Protein AF-A0A935V129-F1 (afdb_monomer_lite)

Structure (mmCIF, N/CA/C/O backbone):
data_AF-A0A935V129-F1
#
_entry.id   AF-A0A935V129-F1
#
loop_
_atom_site.group_PDB
_atom_site.id
_atom_site.type_symbol
_atom_site.label_atom_id
_atom_site.label_alt_id
_atom_site.label_comp_id
_atom_site.label_asym_id
_atom_site.label_entity_id
_atom_site.label_seq_id
_atom_site.pdbx_PDB_ins_code
_atom_site.Cartn_x
_atom_site.Cartn_y
_atom_site.Cartn_z
_atom_site.occupancy
_atom_site.B_iso_or_equiv
_atom_site.auth_seq_id
_atom_site.auth_comp_id
_atom_site.auth_asym_id
_atom_site.auth_atom_id
_atom_site.pdbx_PDB_model_num
ATOM 1 N N . MET A 1 1 ? 19.448 17.610 -18.833 1.00 65.31 1 MET A N 1
ATOM 2 C CA . MET A 1 1 ? 18.753 17.310 -17.566 1.00 65.31 1 MET A CA 1
ATOM 3 C C . MET A 1 1 ? 17.619 16.362 -17.912 1.00 65.31 1 MET A C 1
ATOM 5 O O . MET A 1 1 ? 16.897 16.695 -18.850 1.00 65.31 1 MET A O 1
ATOM 9 N N . PRO A 1 2 ? 17.539 15.167 -17.308 1.00 75.00 2 PRO A N 1
ATOM 10 C CA . PRO A 1 2 ? 16.448 14.238 -17.586 1.00 75.00 2 PRO A CA 1
ATOM 11 C C . PRO A 1 2 ? 15.118 14.880 -17.175 1.00 75.00 2 PRO A C 1
ATOM 13 O O . PRO A 1 2 ? 15.028 15.469 -16.102 1.00 75.00 2 PRO A O 1
ATOM 16 N N . GLN A 1 3 ? 14.129 14.816 -18.063 1.00 81.69 3 GLN A N 1
ATOM 17 C CA . GLN A 1 3 ? 12.771 15.299 -17.815 1.00 81.69 3 GLN A CA 1
ATOM 18 C C . GLN A 1 3 ? 11.928 14.135 -17.283 1.00 81.69 3 GLN A C 1
ATOM 20 O O . GLN A 1 3 ? 12.056 13.003 -17.768 1.00 81.69 3 GLN A O 1
ATOM 25 N N . LEU A 1 4 ? 11.110 14.405 -16.265 1.00 90.56 4 LEU A N 1
ATOM 26 C CA . LEU A 1 4 ? 10.245 13.423 -15.612 1.00 90.56 4 LEU A CA 1
ATOM 27 C C . LEU A 1 4 ? 8.779 13.798 -15.846 1.00 90.56 4 LEU A C 1
ATOM 29 O O . LEU A 1 4 ? 8.418 14.972 -15.802 1.00 90.56 4 LEU A O 1
ATOM 33 N N . ILE A 1 5 ? 7.941 12.788 -16.064 1.00 89.75 5 ILE A N 1
ATOM 34 C CA . ILE A 1 5 ? 6.481 12.897 -16.180 1.00 89.75 5 ILE A CA 1
ATOM 35 C C . ILE A 1 5 ? 5.814 12.002 -15.141 1.00 89.75 5 ILE A C 1
ATOM 37 O O . ILE A 1 5 ? 6.371 10.976 -14.763 1.00 89.75 5 ILE A O 1
ATOM 41 N N . ALA A 1 6 ? 4.615 12.365 -14.693 1.00 90.81 6 ALA A N 1
ATOM 42 C CA . ALA A 1 6 ? 3.822 11.517 -13.809 1.00 90.81 6 ALA A CA 1
ATOM 43 C C . ALA A 1 6 ? 3.102 10.416 -14.604 1.00 90.81 6 ALA A C 1
ATOM 45 O O . ALA A 1 6 ? 2.546 10.659 -15.680 1.00 90.81 6 ALA A O 1
ATOM 46 N N . CYS A 1 7 ? 3.101 9.197 -14.070 1.00 87.31 7 CYS A N 1
ATOM 47 C CA . CYS A 1 7 ? 2.323 8.087 -14.595 1.00 87.31 7 CYS A CA 1
ATOM 48 C C . CYS A 1 7 ? 0.839 8.291 -14.274 1.00 87.31 7 CYS A C 1
ATOM 50 O O . CYS A 1 7 ? 0.462 8.404 -13.112 1.00 87.31 7 CYS A O 1
ATOM 52 N N . SER A 1 8 ? -0.029 8.261 -15.285 1.00 87.19 8 SER A N 1
ATOM 53 C CA . SER A 1 8 ? -1.474 8.441 -15.089 1.00 87.19 8 SER A CA 1
ATOM 54 C C . SER A 1 8 ? -2.160 7.284 -14.359 1.00 87.19 8 SER A C 1
ATOM 56 O O . SER A 1 8 ? -3.318 7.421 -13.988 1.00 87.19 8 SER A O 1
ATOM 58 N N . SER A 1 9 ? -1.487 6.138 -14.210 1.00 87.50 9 SER A N 1
ATOM 59 C CA . SER A 1 9 ? -2.060 4.948 -13.570 1.00 87.50 9 SER A CA 1
ATOM 60 C C . SER A 1 9 ? -1.685 4.812 -12.099 1.00 87.50 9 SER A C 1
ATOM 62 O O . SER A 1 9 ? -2.488 4.294 -11.340 1.00 87.50 9 SER A O 1
ATOM 64 N N . CYS A 1 10 ? -0.477 5.226 -11.707 1.00 90.25 10 CYS A N 1
ATOM 65 C CA . CYS A 1 10 ? 0.028 5.044 -10.341 1.00 90.25 10 CYS A CA 1
ATOM 66 C C . CYS A 1 10 ? 0.567 6.335 -9.709 1.00 90.25 10 CYS A C 1
ATOM 68 O O . CYS A 1 10 ? 1.174 6.287 -8.650 1.00 90.25 10 CYS A O 1
ATOM 70 N N . GLY A 1 11 ? 0.452 7.484 -10.384 1.00 88.94 11 GLY A N 1
ATOM 71 C CA . GLY A 1 11 ? 0.910 8.787 -9.883 1.00 88.94 11 GLY A CA 1
ATOM 72 C C . GLY A 1 11 ? 2.432 8.984 -9.830 1.00 88.94 11 GLY A C 1
ATOM 73 O O . GLY A 1 11 ? 2.892 10.122 -9.812 1.00 88.94 11 GLY A O 1
ATOM 74 N N . GLN A 1 12 ? 3.223 7.909 -9.875 1.00 90.06 12 GLN A N 1
ATOM 75 C CA . GLN A 1 12 ? 4.679 7.966 -9.725 1.00 90.06 12 GLN A CA 1
ATOM 76 C C . GLN A 1 12 ? 5.390 8.614 -10.917 1.00 90.06 12 GLN A C 1
ATOM 78 O O . GLN A 1 12 ? 4.978 8.472 -12.075 1.00 90.06 12 GLN A O 1
ATOM 83 N N . HIS A 1 13 ? 6.497 9.306 -10.637 1.00 91.38 13 HIS A N 1
ATOM 84 C CA . HIS A 1 13 ? 7.309 9.945 -11.667 1.00 91.38 13 HIS A CA 1
ATOM 85 C C . HIS A 1 13 ? 8.166 8.929 -12.420 1.00 91.38 13 HIS A C 1
ATOM 87 O O . HIS A 1 13 ? 8.864 8.102 -11.844 1.00 91.38 13 HIS A O 1
ATOM 93 N N . VAL A 1 14 ? 8.162 9.043 -13.740 1.00 89.62 14 VAL A N 1
ATOM 94 C CA . VAL A 1 14 ? 8.923 8.202 -14.660 1.00 89.62 14 VAL A CA 1
ATOM 95 C C . VAL A 1 14 ? 9.656 9.085 -15.662 1.00 89.62 14 VAL A C 1
ATOM 97 O O . VAL A 1 14 ? 9.235 10.204 -15.959 1.00 89.62 14 VAL A O 1
ATOM 100 N N . LEU A 1 15 ? 10.777 8.597 -16.191 1.00 88.00 15 LEU A N 1
ATOM 101 C CA . LEU A 1 15 ? 11.518 9.321 -17.222 1.00 88.00 15 LEU A CA 1
ATOM 102 C C . LEU A 1 15 ? 10.644 9.492 -18.466 1.00 88.00 15 LEU A C 1
ATOM 104 O O . LEU A 1 15 ? 9.998 8.546 -18.914 1.00 88.00 15 LEU A O 1
ATOM 108 N N . GLU A 1 16 ? 10.684 10.673 -19.082 1.00 81.19 16 GLU A N 1
ATOM 109 C CA . GLU A 1 16 ? 9.928 10.936 -20.315 1.00 81.19 16 GLU A CA 1
ATOM 110 C C . GLU A 1 16 ? 10.278 9.988 -21.469 1.00 81.19 16 GLU A C 1
ATOM 112 O O . GLU A 1 16 ? 9.455 9.756 -22.354 1.00 81.19 16 GLU A O 1
ATOM 117 N N . ALA A 1 17 ? 11.490 9.430 -21.451 1.00 80.12 17 ALA A N 1
ATOM 118 C CA . ALA A 1 17 ? 11.964 8.468 -22.439 1.00 80.12 17 ALA A CA 1
ATOM 119 C C . ALA A 1 17 ? 11.470 7.026 -22.193 1.00 80.12 17 ALA A C 1
ATOM 121 O O . ALA A 1 17 ? 11.701 6.161 -23.039 1.00 80.12 17 ALA A O 1
ATOM 122 N N . SER A 1 18 ? 10.816 6.745 -21.060 1.00 83.25 18 SER A N 1
ATOM 123 C CA . SER A 1 18 ? 10.372 5.397 -20.698 1.00 83.25 18 SER A CA 1
ATOM 124 C C . SER A 1 18 ? 9.126 4.963 -21.470 1.00 83.25 18 SER A C 1
ATOM 126 O O . SER A 1 18 ? 8.157 5.702 -21.635 1.00 83.25 18 SER A O 1
ATOM 128 N N . CYS A 1 19 ? 9.144 3.711 -21.917 1.00 87.06 19 CYS A N 1
ATOM 129 C CA . CYS A 1 19 ? 8.087 3.102 -22.728 1.00 87.06 19 CYS A CA 1
ATOM 130 C C . CYS A 1 19 ? 6.931 2.546 -21.898 1.00 87.06 19 CYS A C 1
ATOM 132 O O . CYS A 1 19 ? 5.771 2.557 -22.319 1.00 87.06 19 CYS A O 1
ATOM 134 N N . ALA A 1 20 ? 7.265 2.067 -20.709 1.00 87.00 20 ALA A N 1
ATOM 135 C CA . ALA A 1 20 ? 6.339 1.562 -19.721 1.00 87.00 20 ALA A CA 1
ATOM 136 C C . ALA A 1 20 ? 6.731 2.118 -18.354 1.00 87.00 20 ALA A C 1
ATOM 138 O O . ALA A 1 20 ? 7.889 2.483 -18.124 1.00 87.00 20 ALA A O 1
ATOM 139 N N . CYS A 1 21 ? 5.756 2.202 -17.462 1.00 87.44 21 CYS A N 1
ATOM 140 C CA . CYS A 1 21 ? 6.006 2.536 -16.077 1.00 87.44 21 CYS A CA 1
ATOM 141 C C . CYS A 1 21 ? 6.738 1.372 -15.406 1.00 87.44 21 CYS A C 1
ATOM 143 O O . CYS A 1 21 ? 6.290 0.233 -15.489 1.00 87.44 21 CYS A O 1
ATOM 145 N N . VAL A 1 22 ? 7.842 1.665 -14.724 1.00 83.69 22 VAL A N 1
ATOM 146 C CA . VAL A 1 22 ? 8.598 0.652 -13.970 1.00 83.69 22 VAL A CA 1
ATOM 147 C C . VAL A 1 22 ? 7.840 0.213 -12.711 1.00 83.69 22 VAL A C 1
ATOM 149 O O . VAL A 1 22 ? 8.020 -0.909 -12.264 1.00 83.69 22 VAL A O 1
ATOM 152 N N . HIS A 1 23 ? 6.956 1.064 -12.181 1.00 82.44 23 HIS A N 1
ATOM 153 C CA . HIS A 1 23 ? 6.220 0.798 -10.942 1.00 82.44 23 HIS A CA 1
ATOM 154 C C . HIS A 1 23 ? 4.969 -0.063 -11.151 1.00 82.44 23 HIS A C 1
ATOM 156 O O . HIS A 1 23 ? 4.712 -0.961 -10.367 1.00 82.44 23 HIS A O 1
ATOM 162 N N . CYS A 1 24 ? 4.195 0.189 -12.213 1.00 82.88 24 CYS A N 1
ATOM 163 C CA . CYS A 1 24 ? 2.922 -0.512 -12.451 1.00 82.88 24 CYS A CA 1
ATOM 164 C C . CYS A 1 24 ? 2.845 -1.241 -13.801 1.00 82.88 24 CYS A C 1
ATOM 166 O O . CYS A 1 24 ? 1.812 -1.806 -14.146 1.00 82.88 24 CYS A O 1
ATOM 168 N N . GLY A 1 25 ? 3.897 -1.186 -14.624 1.00 83.81 25 GLY A N 1
ATOM 169 C CA . GLY A 1 25 ? 3.935 -1.858 -15.927 1.00 83.81 25 GLY A CA 1
ATOM 170 C C . GLY A 1 25 ? 3.039 -1.243 -17.008 1.00 83.81 25 GLY A C 1
ATOM 171 O O . GLY A 1 25 ? 3.059 -1.714 -18.147 1.00 83.81 25 GLY A O 1
ATOM 172 N N . VAL A 1 26 ? 2.274 -0.183 -16.705 1.00 85.75 26 VAL A N 1
ATOM 173 C CA . VAL A 1 26 ? 1.389 0.443 -17.693 1.00 85.75 26 VAL A CA 1
ATOM 174 C C . VAL A 1 26 ? 2.201 1.042 -18.837 1.00 85.75 26 VAL A C 1
ATOM 176 O O . VAL A 1 26 ? 3.246 1.670 -18.646 1.00 85.75 26 VAL A O 1
ATOM 179 N N . LYS A 1 27 ? 1.711 0.863 -20.058 1.00 88.75 27 LYS A N 1
ATOM 180 C CA . LYS A 1 27 ? 2.330 1.421 -21.255 1.00 88.75 27 LYS A CA 1
ATOM 181 C C . LYS A 1 27 ? 2.101 2.931 -21.296 1.00 88.75 27 LYS A C 1
ATOM 183 O O . LYS A 1 27 ? 0.963 3.382 -21.350 1.00 88.75 27 LYS A O 1
ATOM 188 N N . LEU A 1 28 ? 3.185 3.703 -21.303 1.00 85.00 28 LEU A N 1
ATOM 189 C CA . LEU A 1 28 ? 3.120 5.168 -21.286 1.00 85.00 28 LEU A CA 1
ATOM 190 C C . LEU A 1 28 ? 3.038 5.734 -22.700 1.00 85.00 28 LEU A C 1
ATOM 192 O O . LEU A 1 28 ? 2.322 6.699 -22.961 1.00 85.00 28 LEU A O 1
ATOM 196 N N . ARG A 1 29 ? 3.807 5.148 -23.621 1.00 80.06 29 ARG A N 1
ATOM 197 C CA . ARG A 1 29 ? 3.898 5.575 -25.018 1.00 80.06 29 ARG A CA 1
ATOM 198 C C . ARG A 1 29 ? 4.190 4.374 -25.908 1.00 80.06 29 ARG A C 1
ATOM 200 O O . ARG A 1 29 ? 4.754 3.367 -25.480 1.00 80.06 29 ARG A O 1
ATOM 207 N N . ASP A 1 30 ? 3.840 4.494 -27.182 1.00 76.50 30 ASP A N 1
ATOM 208 C CA . ASP A 1 30 ? 4.273 3.544 -28.200 1.00 76.50 30 ASP A CA 1
ATOM 209 C C . ASP A 1 30 ? 5.765 3.718 -28.494 1.00 76.50 30 ASP A C 1
ATOM 211 O O . ASP A 1 30 ? 6.170 4.526 -29.327 1.00 76.50 30 ASP A O 1
ATOM 215 N N . CYS A 1 31 ? 6.588 2.906 -27.836 1.00 68.75 31 CYS A N 1
ATOM 216 C CA . CYS A 1 31 ? 7.983 2.700 -28.229 1.00 68.75 31 CYS A CA 1
ATOM 217 C C . CYS A 1 31 ? 8.148 1.701 -29.379 1.00 68.75 31 CYS A C 1
ATOM 219 O O . CYS A 1 31 ? 9.266 1.305 -29.707 1.00 68.75 31 CYS A O 1
ATOM 221 N N . GLY A 1 32 ? 7.039 1.299 -30.005 1.00 59.00 32 GLY A N 1
ATOM 222 C CA . GLY A 1 32 ? 7.059 0.526 -31.235 1.00 59.00 32 GLY A CA 1
ATOM 223 C C . GLY A 1 32 ? 7.816 1.290 -32.317 1.00 59.00 32 GLY A C 1
ATOM 224 O O . GLY A 1 32 ? 7.331 2.294 -32.828 1.00 59.00 32 GLY A O 1
ATOM 225 N N . LEU A 1 33 ? 9.023 0.807 -32.621 1.00 52.25 33 LEU A N 1
ATOM 226 C CA . LEU A 1 33 ? 9.805 1.078 -33.827 1.00 52.25 33 LEU A CA 1
ATOM 227 C C . LEU A 1 33 ? 9.689 2.511 -34.383 1.00 52.25 33 LEU A C 1
ATOM 229 O O . LEU A 1 33 ? 9.208 2.733 -35.493 1.00 52.25 33 LEU A O 1
ATOM 233 N N . ARG A 1 34 ? 10.273 3.498 -33.694 1.00 49.62 34 ARG A N 1
ATOM 234 C CA . ARG A 1 34 ? 10.790 4.674 -34.424 1.00 49.62 34 ARG A CA 1
ATOM 235 C C . ARG A 1 34 ? 12.111 4.397 -35.150 1.00 49.62 34 ARG A C 1
ATOM 237 O O . ARG A 1 34 ? 12.542 5.221 -35.949 1.00 49.62 34 ARG A O 1
ATOM 244 N N . TYR A 1 35 ? 12.666 3.189 -35.012 1.00 47.41 35 TYR A N 1
ATOM 245 C CA . TYR A 1 35 ? 13.553 2.594 -36.016 1.00 47.41 35 TYR A CA 1
ATOM 246 C C . TYR A 1 35 ? 12.726 2.118 -37.219 1.00 47.41 35 TYR A C 1
ATOM 248 O O . TYR A 1 35 ? 12.545 0.929 -37.472 1.00 47.41 35 TYR A O 1
ATOM 256 N N . THR A 1 36 ? 12.176 3.072 -37.963 1.00 42.97 36 THR A N 1
ATOM 257 C CA . THR A 1 36 ? 11.597 2.811 -39.279 1.00 42.97 36 THR A CA 1
ATOM 258 C C . THR A 1 36 ? 12.727 2.388 -40.217 1.00 42.97 36 THR A C 1
ATOM 260 O O . THR A 1 36 ? 13.503 3.222 -40.659 1.00 42.97 36 THR A O 1
ATOM 263 N N . LEU A 1 37 ? 12.871 1.074 -40.422 1.00 48.59 37 LEU A N 1
ATOM 264 C CA . LEU A 1 37 ? 13.174 0.347 -41.674 1.00 48.59 37 LEU A CA 1
ATOM 265 C C . LEU A 1 37 ? 14.252 0.844 -42.670 1.00 48.59 37 LEU A C 1
ATOM 267 O O . LEU A 1 37 ? 14.434 0.203 -43.698 1.00 48.59 37 LEU A O 1
ATOM 271 N N . ALA A 1 38 ? 15.014 1.900 -42.395 1.00 44.97 38 ALA A N 1
ATOM 272 C CA . ALA A 1 38 ? 16.070 2.398 -43.278 1.00 44.97 38 ALA A CA 1
ATOM 273 C C . ALA A 1 38 ? 17.487 2.058 -42.785 1.00 44.97 38 ALA A C 1
ATOM 275 O O . ALA A 1 38 ? 18.429 2.135 -43.567 1.00 44.97 38 ALA A O 1
ATOM 276 N N . ALA A 1 39 ? 17.662 1.657 -41.518 1.00 46.75 39 ALA A N 1
ATOM 277 C CA . ALA A 1 39 ? 18.997 1.473 -40.931 1.00 46.75 39 ALA A CA 1
ATOM 278 C C . ALA A 1 39 ? 19.388 0.015 -40.614 1.00 46.75 39 ALA A C 1
ATOM 280 O O . ALA A 1 39 ? 20.566 -0.259 -40.400 1.00 46.75 39 ALA A O 1
ATOM 281 N N . THR A 1 40 ? 18.457 -0.945 -40.601 1.00 48.25 40 THR A N 1
ATOM 282 C CA . THR A 1 40 ? 18.759 -2.323 -40.152 1.00 48.25 40 THR A CA 1
ATOM 283 C C . THR A 1 40 ? 19.156 -3.297 -41.262 1.00 48.25 40 THR A C 1
ATOM 285 O O . THR A 1 40 ? 19.596 -4.401 -40.958 1.00 48.25 40 THR A O 1
ATOM 288 N N . ALA A 1 41 ? 19.106 -2.904 -42.538 1.00 45.72 41 ALA A N 1
ATOM 289 C CA . ALA A 1 41 ? 19.557 -3.781 -43.624 1.00 45.72 41 ALA A CA 1
ATOM 290 C C . ALA A 1 41 ? 21.089 -3.785 -43.831 1.00 45.72 41 ALA A C 1
ATOM 292 O O . ALA A 1 41 ? 21.612 -4.715 -44.437 1.00 45.72 41 ALA A O 1
ATOM 293 N N . ALA A 1 42 ? 21.825 -2.784 -43.326 1.00 47.69 42 ALA A N 1
ATOM 294 C CA . ALA A 1 42 ? 23.269 -2.669 -43.574 1.00 47.69 42 ALA A CA 1
ATOM 295 C C . ALA A 1 42 ? 24.157 -3.243 -42.451 1.00 47.69 42 ALA A C 1
ATOM 297 O O . ALA A 1 42 ? 25.246 -3.740 -42.729 1.00 47.69 42 ALA A O 1
ATOM 298 N N . ALA A 1 43 ? 23.711 -3.213 -41.190 1.00 49.19 43 ALA A N 1
ATOM 299 C CA . ALA A 1 43 ? 24.562 -3.592 -40.055 1.00 49.19 43 ALA A CA 1
ATOM 300 C C . ALA A 1 43 ? 24.750 -5.116 -39.900 1.00 49.19 43 ALA A C 1
ATOM 302 O O . ALA A 1 43 ? 25.821 -5.563 -39.493 1.00 49.19 43 ALA A O 1
ATOM 303 N N . ALA A 1 44 ? 23.756 -5.924 -40.289 1.00 48.69 44 ALA A N 1
ATOM 304 C CA . ALA A 1 44 ? 23.835 -7.385 -40.186 1.00 48.69 44 ALA A CA 1
ATOM 305 C C . ALA A 1 44 ? 24.854 -8.015 -41.158 1.00 48.69 44 ALA A C 1
ATOM 307 O O . ALA A 1 44 ? 25.365 -9.098 -40.891 1.00 48.69 44 ALA A O 1
ATOM 308 N N . LEU A 1 45 ? 25.196 -7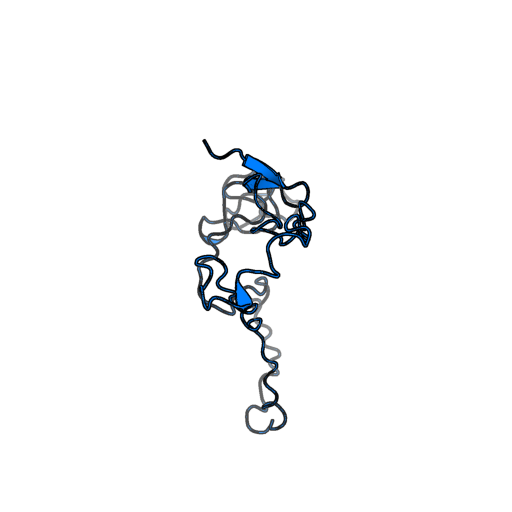.335 -42.260 1.00 52.25 45 LEU A N 1
ATOM 309 C CA . LEU A 1 45 ? 26.155 -7.835 -43.255 1.00 52.25 45 LEU A CA 1
ATOM 310 C C . LEU A 1 45 ? 27.617 -7.471 -42.945 1.00 52.25 45 LEU A C 1
ATOM 312 O O . LEU A 1 45 ? 28.515 -8.016 -43.578 1.00 52.25 45 LEU A O 1
ATOM 316 N N . MET A 1 46 ? 27.874 -6.591 -41.969 1.00 55.47 46 MET A N 1
ATOM 317 C CA . MET A 1 46 ? 29.234 -6.171 -41.594 1.00 55.47 46 MET A CA 1
ATOM 318 C C . MET A 1 46 ? 29.701 -6.685 -40.226 1.00 55.47 46 MET A C 1
ATOM 320 O O . MET A 1 46 ? 30.762 -6.281 -39.761 1.00 55.47 46 MET A O 1
ATOM 324 N N . GLY A 1 47 ? 28.944 -7.572 -39.571 1.00 54.50 47 GLY A N 1
ATOM 325 C CA . GLY A 1 47 ? 29.375 -8.189 -38.310 1.00 54.50 47 GLY A CA 1
ATOM 326 C C . GLY A 1 47 ? 29.608 -7.197 -37.162 1.00 54.50 47 GLY A C 1
ATOM 327 O O . GLY A 1 47 ? 30.337 -7.513 -36.224 1.00 54.50 47 GLY A O 1
ATOM 328 N N . LEU A 1 48 ? 29.011 -6.001 -37.214 1.00 50.78 48 LEU A N 1
ATOM 329 C CA . LEU A 1 48 ? 29.055 -5.060 -36.099 1.00 50.78 48 LEU A CA 1
ATOM 330 C C . LEU A 1 48 ? 27.968 -5.429 -35.088 1.00 50.78 48 LEU A C 1
ATOM 332 O O . LEU A 1 48 ? 26.776 -5.260 -35.343 1.00 50.78 48 LEU A O 1
ATOM 336 N N . SER A 1 49 ? 28.404 -5.913 -33.926 1.00 53.25 49 SER A N 1
ATOM 337 C CA . SER A 1 49 ? 27.555 -6.038 -32.743 1.00 53.25 49 SER A CA 1
ATOM 338 C C . SER A 1 49 ? 27.117 -4.642 -32.302 1.00 53.25 49 SER A C 1
ATOM 340 O O . SER A 1 49 ? 27.961 -3.784 -32.039 1.00 53.25 49 SER A O 1
ATOM 342 N N . VAL A 1 50 ? 25.807 -4.395 -32.264 1.00 52.47 50 VAL A N 1
ATOM 343 C CA . VAL A 1 50 ? 25.243 -3.154 -31.724 1.00 52.47 50 VAL A CA 1
ATOM 344 C C . VAL A 1 50 ? 25.402 -3.203 -30.201 1.00 52.47 50 VAL A C 1
ATOM 346 O O . VAL A 1 50 ? 24.784 -4.063 -29.569 1.00 52.47 50 VAL A O 1
ATOM 349 N N . PRO A 1 51 ? 26.191 -2.313 -29.573 1.00 54.31 51 PRO A N 1
ATOM 350 C CA . PRO A 1 51 ? 26.192 -2.211 -28.126 1.00 54.31 51 PRO A CA 1
ATOM 351 C C . PRO A 1 51 ? 24.911 -1.479 -27.720 1.00 54.31 51 PRO A C 1
ATOM 353 O O . PRO A 1 51 ? 24.699 -0.331 -28.109 1.00 54.31 51 PRO A O 1
ATOM 356 N N . GLY A 1 52 ? 24.045 -2.139 -26.955 1.00 55.16 52 GLY A N 1
ATOM 357 C CA . GLY A 1 52 ? 22.904 -1.468 -26.324 1.00 55.16 52 GLY A CA 1
ATOM 358 C C . GLY A 1 52 ? 21.526 -2.016 -26.668 1.00 55.16 52 GLY A C 1
ATOM 359 O O . GLY A 1 52 ? 20.579 -1.247 -26.798 1.00 55.16 52 GLY A O 1
ATOM 360 N N . CYS A 1 53 ? 21.376 -3.332 -26.760 1.00 53.06 53 CYS A N 1
ATOM 361 C CA . CYS A 1 53 ? 20.111 -3.935 -26.366 1.00 53.06 53 CYS A CA 1
ATOM 362 C C . CYS A 1 53 ? 20.408 -5.323 -25.818 1.00 53.06 53 CYS A C 1
ATOM 364 O O . CYS A 1 53 ? 20.378 -6.317 -26.541 1.00 53.06 53 CYS A O 1
ATOM 366 N N . GLU A 1 54 ? 20.764 -5.380 -24.537 1.00 49.03 54 GLU A N 1
ATOM 367 C CA . GLU A 1 54 ? 20.594 -6.625 -23.811 1.00 49.03 54 GLU A CA 1
ATOM 368 C C . GLU A 1 54 ? 19.083 -6.849 -23.760 1.00 49.03 54 GLU A C 1
ATOM 370 O O . GLU A 1 54 ? 18.355 -6.264 -22.960 1.00 49.03 54 GLU A O 1
ATOM 375 N N . ILE A 1 55 ? 18.595 -7.637 -24.716 1.00 48.62 55 ILE A N 1
ATOM 376 C CA . ILE A 1 55 ? 17.361 -8.390 -24.569 1.00 48.62 55 ILE A CA 1
ATOM 377 C C . ILE A 1 55 ? 17.605 -9.361 -23.419 1.00 48.62 55 ILE A C 1
ATOM 379 O O . ILE A 1 55 ? 17.844 -10.550 -23.613 1.00 48.62 55 ILE A O 1
ATOM 383 N N . VAL A 1 56 ? 17.570 -8.831 -22.196 1.00 48.97 56 VAL A N 1
ATOM 384 C CA . VAL A 1 56 ? 17.177 -9.621 -21.046 1.00 48.97 56 VAL A CA 1
ATOM 385 C C . VAL A 1 56 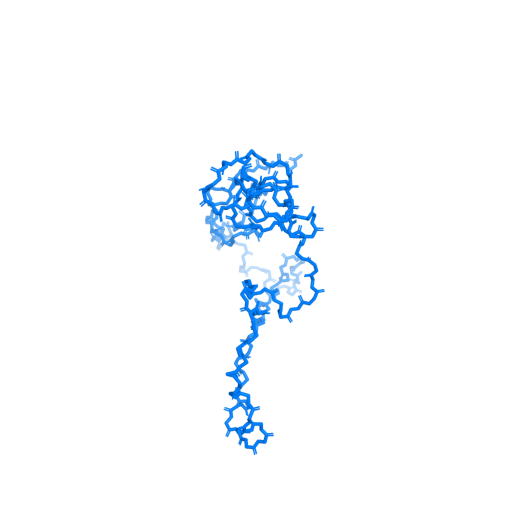? 15.814 -10.150 -21.460 1.00 48.97 56 VAL A C 1
ATOM 387 O O . VAL A 1 56 ? 14.831 -9.407 -21.509 1.00 48.97 56 VAL A O 1
ATOM 390 N N .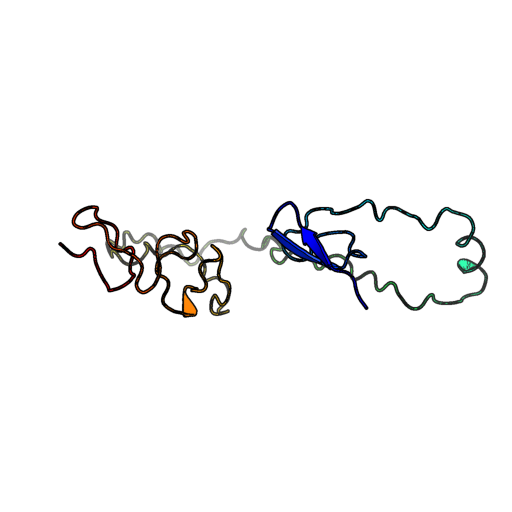 ALA A 1 57 ? 15.788 -11.415 -21.895 1.00 50.28 57 ALA A N 1
ATOM 391 C CA . ALA A 1 57 ? 14.555 -12.171 -21.993 1.00 50.28 57 ALA A CA 1
ATOM 392 C C . ALA A 1 57 ? 13.767 -11.844 -20.722 1.00 50.28 57 ALA A C 1
ATOM 394 O O . ALA A 1 57 ? 14.409 -11.794 -19.663 1.00 50.28 57 ALA A O 1
ATOM 395 N N . PRO A 1 58 ? 12.453 -11.550 -20.803 1.00 52.62 58 PRO A N 1
ATOM 396 C CA . PRO A 1 58 ? 11.666 -11.329 -19.599 1.00 52.62 58 PRO A CA 1
ATOM 397 C C . PRO A 1 58 ? 12.041 -12.464 -18.662 1.00 52.62 58 PRO A C 1
ATOM 399 O O . PRO A 1 58 ? 11.932 -13.629 -19.057 1.00 52.62 5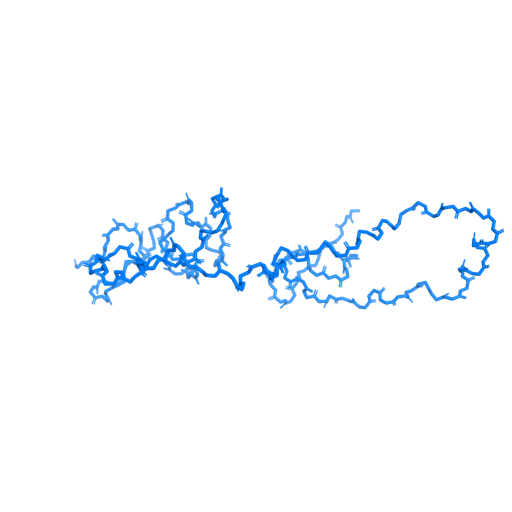8 PRO A O 1
ATOM 402 N N . GLN A 1 59 ? 12.636 -12.117 -17.515 1.00 45.59 59 GLN A N 1
ATOM 403 C CA . GLN A 1 59 ? 13.012 -13.125 -16.540 1.00 45.59 59 GLN A CA 1
ATOM 404 C C . GLN A 1 59 ? 11.773 -14.008 -16.385 1.00 45.59 59 GLN A C 1
ATOM 406 O O . GLN A 1 59 ? 10.663 -13.452 -16.343 1.00 45.59 59 GLN A O 1
ATOM 411 N N . PRO A 1 60 ? 11.910 -15.347 -16.423 1.00 42.94 60 PRO A N 1
ATOM 412 C CA . PRO A 1 60 ? 10.781 -16.198 -16.110 1.00 42.94 60 PRO A CA 1
ATOM 413 C C . PRO A 1 60 ? 10.183 -15.641 -14.826 1.00 42.94 60 PRO A C 1
ATOM 415 O O . PRO A 1 60 ? 10.902 -15.380 -13.860 1.00 42.94 60 PRO A O 1
ATOM 418 N N . LYS A 1 61 ? 8.886 -15.336 -14.896 1.00 50.28 61 LYS A N 1
ATOM 419 C CA . LYS A 1 61 ? 8.094 -14.955 -13.737 1.00 50.28 61 LYS A CA 1
ATOM 420 C C . LYS A 1 61 ? 8.498 -15.913 -12.619 1.00 50.28 61 LYS A C 1
ATOM 422 O O . LYS A 1 61 ? 8.464 -17.125 -12.837 1.00 50.28 61 LYS A O 1
ATOM 427 N N . TYR A 1 62 ? 8.915 -15.392 -11.469 1.00 45.66 62 TYR A N 1
ATOM 428 C CA . TYR A 1 62 ? 8.870 -16.207 -10.263 1.00 45.66 62 TYR A CA 1
ATOM 429 C C . TYR A 1 62 ? 7.454 -16.800 -10.189 1.00 45.66 62 TYR A C 1
ATOM 431 O O . TYR A 1 62 ? 6.472 -16.081 -10.381 1.00 45.66 62 TYR A O 1
ATOM 439 N N . GLY A 1 63 ? 7.386 -18.129 -10.096 1.00 46.50 63 GLY A N 1
ATOM 440 C CA . GLY A 1 63 ? 6.191 -18.918 -10.394 1.00 46.50 63 GLY A CA 1
ATOM 441 C C . GLY A 1 63 ? 6.334 -19.777 -11.654 1.00 46.50 63 GLY A C 1
ATOM 442 O O . GLY A 1 63 ? 5.505 -19.710 -12.562 1.00 46.50 63 GLY A O 1
ATOM 443 N N . VAL A 1 64 ? 7.367 -20.623 -11.715 1.00 41.34 64 VAL A N 1
ATOM 444 C CA . VAL A 1 64 ? 7.174 -21.926 -12.367 1.00 41.34 64 VAL A CA 1
ATOM 445 C C . VAL A 1 64 ? 6.132 -22.647 -11.508 1.00 41.34 64 VAL A C 1
ATOM 447 O O . VAL A 1 64 ? 6.382 -22.785 -10.312 1.00 41.34 64 VAL A O 1
ATOM 450 N N . PRO A 1 65 ? 4.970 -23.068 -12.044 1.00 50.03 65 PRO A N 1
ATOM 451 C CA . PRO A 1 65 ? 4.135 -24.017 -11.330 1.00 50.03 65 PRO A CA 1
ATOM 452 C C . PRO A 1 65 ? 5.015 -25.230 -11.090 1.00 50.03 65 PRO A C 1
ATOM 454 O O . PRO A 1 65 ? 5.593 -25.755 -12.050 1.00 50.03 65 PRO A O 1
ATOM 457 N N . ASP A 1 66 ? 5.167 -25.632 -9.836 1.00 43.44 66 ASP A N 1
ATOM 458 C CA . ASP A 1 66 ? 5.844 -26.877 -9.557 1.00 43.44 66 ASP A CA 1
ATOM 459 C C . ASP A 1 66 ? 4.987 -28.009 -10.128 1.00 43.44 66 ASP A C 1
ATOM 461 O O . ASP A 1 66 ? 4.026 -28.478 -9.526 1.00 43.44 66 ASP A O 1
ATOM 465 N N . THR A 1 67 ? 5.303 -28.443 -11.346 1.00 52.31 67 THR A N 1
ATOM 466 C CA . THR A 1 67 ? 4.735 -29.665 -11.915 1.00 52.31 67 THR A CA 1
ATOM 467 C C . THR A 1 67 ? 5.281 -30.918 -11.218 1.00 52.31 67 THR A C 1
ATOM 469 O O . THR A 1 67 ? 5.068 -32.016 -11.726 1.00 52.31 67 THR A O 1
ATOM 472 N N . ALA A 1 68 ? 5.996 -30.792 -10.092 1.00 47.41 68 ALA A N 1
ATOM 473 C CA . ALA A 1 68 ? 6.317 -31.909 -9.213 1.00 47.41 68 ALA A CA 1
ATOM 474 C C . ALA A 1 68 ? 5.206 -32.232 -8.201 1.00 47.41 68 ALA A C 1
ATOM 476 O O . ALA A 1 68 ? 5.259 -33.311 -7.611 1.00 47.41 68 ALA A O 1
ATOM 477 N N . ASP A 1 69 ? 4.162 -31.406 -8.065 1.00 47.97 69 ASP A N 1
ATOM 478 C CA . ASP A 1 69 ? 3.047 -31.700 -7.154 1.00 47.97 69 ASP A CA 1
ATOM 479 C C . ASP A 1 69 ? 1.987 -32.631 -7.779 1.00 47.97 69 ASP A C 1
ATOM 481 O O . ASP A 1 69 ? 0.795 -32.345 -7.866 1.00 47.97 69 ASP A O 1
ATOM 485 N N . THR A 1 70 ? 2.439 -33.776 -8.292 1.00 52.94 70 THR A N 1
ATOM 486 C CA . THR A 1 70 ? 1.559 -34.937 -8.534 1.00 52.94 70 THR A CA 1
ATOM 487 C C . THR A 1 70 ? 1.897 -36.105 -7.611 1.00 52.94 70 THR A C 1
ATOM 489 O O . THR A 1 70 ? 1.532 -37.246 -7.892 1.00 52.94 70 THR A O 1
ATOM 492 N N . ALA A 1 71 ? 2.623 -35.839 -6.527 1.00 47.72 71 ALA A N 1
ATOM 493 C CA . ALA A 1 71 ? 3.031 -36.839 -5.554 1.00 47.72 71 ALA A CA 1
ATOM 494 C C . ALA A 1 71 ? 2.888 -36.297 -4.126 1.00 47.72 71 ALA A C 1
ATOM 496 O O . ALA A 1 71 ? 3.839 -36.280 -3.351 1.00 47.72 71 ALA A O 1
ATOM 497 N N . ASP A 1 72 ? 1.663 -35.913 -3.779 1.00 61.28 72 ASP A N 1
ATOM 498 C CA . ASP A 1 72 ? 1.155 -36.070 -2.417 1.00 61.28 72 ASP A CA 1
ATOM 499 C C . ASP A 1 72 ? 1.543 -37.461 -1.857 1.00 61.28 72 ASP A C 1
ATOM 501 O O . ASP A 1 72 ? 1.612 -38.424 -2.630 1.00 61.28 72 ASP A O 1
ATOM 505 N N . THR A 1 73 ? 1.814 -37.569 -0.547 1.00 51.00 73 THR A N 1
ATOM 506 C CA . THR A 1 73 ? 1.508 -38.728 0.342 1.00 51.00 73 THR A CA 1
ATOM 507 C C . THR A 1 73 ? 2.300 -38.764 1.663 1.00 51.00 73 THR A C 1
ATOM 509 O O . THR A 1 73 ? 2.381 -39.822 2.292 1.00 51.00 73 THR A O 1
ATOM 512 N N . ALA A 1 74 ? 2.868 -37.654 2.152 1.00 48.44 74 ALA A N 1
ATOM 513 C CA . ALA A 1 74 ? 3.473 -37.669 3.494 1.00 48.44 74 ALA A CA 1
ATOM 514 C C . ALA A 1 74 ? 3.299 -36.405 4.347 1.00 48.44 74 ALA A C 1
ATOM 516 O O . ALA A 1 74 ? 4.001 -36.280 5.348 1.00 48.44 74 ALA A O 1
ATOM 517 N N . ASP A 1 75 ? 2.354 -35.525 4.018 1.00 44.75 75 ASP A N 1
ATOM 518 C CA . ASP A 1 75 ? 1.816 -34.604 5.021 1.00 44.75 75 ASP A CA 1
ATOM 519 C C . ASP A 1 75 ? 0.289 -34.645 4.985 1.00 44.75 75 ASP A C 1
ATOM 521 O O . ASP A 1 75 ? -0.382 -33.884 4.294 1.00 44.75 75 ASP A O 1
ATOM 525 N N . THR A 1 76 ? -0.250 -35.667 5.647 1.00 53.56 76 THR A N 1
ATOM 526 C CA . THR A 1 76 ? -1.688 -35.924 5.726 1.00 53.56 76 THR A CA 1
ATOM 527 C C . THR A 1 76 ? -2.366 -35.209 6.889 1.00 53.56 76 THR A C 1
ATOM 529 O O . THR A 1 76 ? -3.534 -35.495 7.103 1.00 53.56 76 THR A O 1
ATOM 532 N N . ASP A 1 77 ? -1.718 -34.292 7.617 1.00 55.38 77 ASP A N 1
ATOM 533 C CA . ASP A 1 77 ? -2.357 -33.627 8.762 1.00 55.38 77 ASP A CA 1
ATOM 534 C C . ASP A 1 77 ? -1.898 -32.167 8.954 1.00 55.38 77 ASP A C 1
ATOM 536 O O . ASP A 1 77 ? -1.227 -31.838 9.928 1.00 55.38 77 ASP A O 1
ATOM 540 N N . VAL A 1 78 ? -2.374 -31.257 8.099 1.00 52.72 78 VAL A N 1
ATOM 541 C CA . VAL A 1 78 ? -2.700 -29.887 8.546 1.00 52.72 78 VAL A CA 1
ATOM 542 C C . VAL A 1 78 ? -4.115 -29.538 8.088 1.00 52.72 78 VAL A C 1
ATOM 544 O O . VAL A 1 78 ? -4.372 -28.647 7.285 1.00 52.72 78 VAL A O 1
ATOM 547 N N . GLN A 1 79 ? -5.073 -30.307 8.602 1.00 60.59 79 GLN A N 1
ATOM 548 C CA . GLN A 1 79 ? -6.330 -29.711 9.033 1.00 60.59 79 GLN A CA 1
ATOM 549 C C . GLN A 1 79 ? -6.290 -29.633 10.555 1.00 60.59 79 GLN A C 1
ATOM 551 O O . GLN A 1 79 ? -6.811 -30.497 11.254 1.00 60.59 79 GLN A O 1
ATOM 556 N N . THR A 1 80 ? -5.665 -28.588 11.067 1.00 41.97 80 THR A N 1
ATOM 557 C CA . THR A 1 80 ? -6.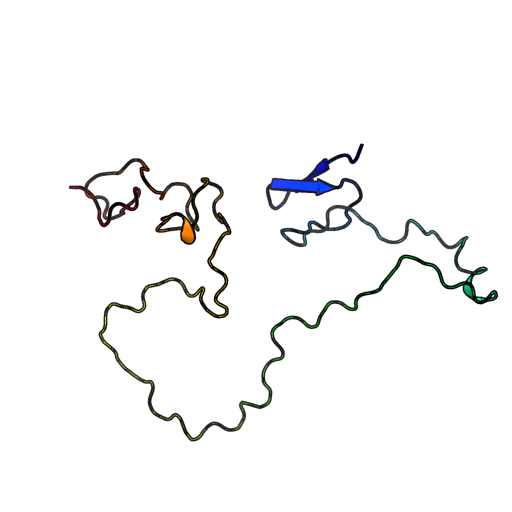223 -27.899 12.224 1.00 41.97 80 THR A CA 1
ATOM 558 C C . THR A 1 80 ? -7.060 -26.775 11.574 1.00 41.97 80 THR A C 1
ATOM 560 O O . THR A 1 80 ? -6.593 -26.071 10.692 1.00 41.97 80 THR A O 1
ATOM 563 N N . ASP A 1 81 ? -8.359 -26.585 11.804 1.00 49.84 81 ASP A N 1
ATOM 564 C CA . ASP A 1 81 ? -9.017 -26.587 13.112 1.00 49.84 81 ASP A CA 1
ATOM 565 C C . ASP A 1 81 ? -8.040 -26.238 14.235 1.00 49.84 81 ASP A C 1
ATOM 567 O O . ASP A 1 81 ? -7.995 -26.883 15.276 1.00 49.84 81 ASP A O 1
ATOM 571 N N . ASP A 1 82 ? -7.180 -25.251 13.981 1.00 45.59 82 ASP A N 1
ATOM 572 C CA . ASP A 1 82 ? -6.561 -24.494 15.042 1.00 45.59 82 ASP A CA 1
ATOM 573 C C . ASP A 1 82 ? -7.519 -23.339 15.238 1.00 45.59 82 ASP A C 1
ATOM 575 O O . ASP A 1 82 ? -7.509 -22.330 14.538 1.00 45.59 82 ASP A O 1
ATOM 579 N N . THR A 1 83 ? -8.401 -23.512 16.211 1.00 50.38 83 THR A N 1
ATOM 580 C CA . THR A 1 83 ? -9.164 -22.441 16.844 1.00 50.38 83 THR A CA 1
ATOM 581 C C . THR A 1 83 ? -8.243 -21.455 17.576 1.00 50.38 83 THR A C 1
ATOM 583 O O . THR A 1 83 ? -8.548 -21.038 18.694 1.00 50.38 83 THR A O 1
ATOM 586 N N . ASN A 1 84 ? -7.101 -21.097 16.997 1.00 42.53 84 ASN A N 1
ATOM 587 C CA . ASN A 1 84 ? -6.220 -20.077 17.521 1.00 42.53 84 ASN A CA 1
ATOM 588 C C . ASN A 1 84 ? -6.425 -18.834 16.662 1.00 42.53 84 ASN A C 1
ATOM 590 O O . ASN A 1 84 ? -6.249 -18.852 15.450 1.00 42.53 84 ASN A O 1
ATOM 594 N N . ALA A 1 85 ? -6.890 -17.774 17.307 1.00 43.59 85 ALA A N 1
ATOM 595 C CA . ALA A 1 85 ? -7.223 -16.484 16.721 1.00 43.59 85 ALA A CA 1
ATOM 596 C C . ALA A 1 85 ? -5.968 -15.702 16.267 1.00 43.59 85 ALA A C 1
ATOM 598 O O . ALA A 1 85 ? -5.815 -14.537 16.615 1.00 43.59 85 ALA A O 1
ATOM 599 N N . ASP A 1 86 ? -5.059 -16.364 15.552 1.00 53.16 86 ASP A N 1
ATOM 600 C CA . ASP A 1 86 ? -3.688 -15.914 15.276 1.00 53.16 86 ASP A CA 1
ATOM 601 C C . ASP A 1 86 ? -3.310 -16.058 13.789 1.00 53.16 86 ASP A C 1
ATOM 603 O O . ASP A 1 86 ? -2.141 -16.048 13.433 1.00 53.16 86 ASP A O 1
ATOM 607 N N . ASP A 1 87 ? -4.309 -16.209 12.912 1.00 49.19 87 ASP A N 1
ATOM 608 C CA . ASP A 1 87 ? -4.110 -16.323 11.457 1.00 49.19 87 ASP A CA 1
ATOM 609 C C . ASP A 1 87 ? -5.024 -15.354 10.678 1.00 49.19 87 ASP A C 1
ATOM 611 O O . ASP A 1 87 ? -5.522 -15.634 9.589 1.00 49.19 87 ASP A O 1
ATOM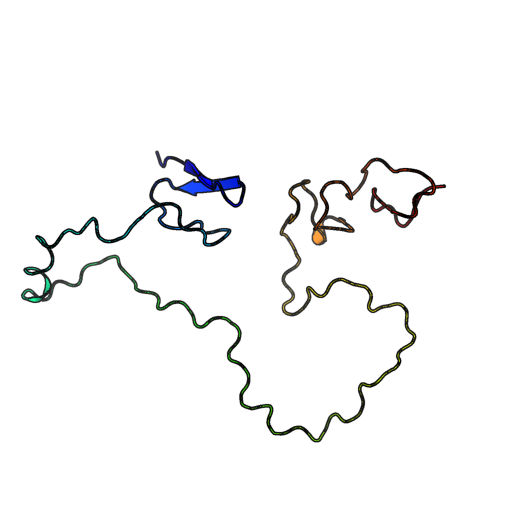 615 N N . THR A 1 88 ? -5.285 -14.181 11.268 1.00 46.97 88 THR A N 1
ATOM 616 C CA . THR A 1 88 ? -5.989 -13.056 10.621 1.00 46.97 88 THR A CA 1
ATOM 617 C C . THR A 1 88 ? -5.040 -11.971 10.104 1.00 46.97 88 THR A C 1
ATOM 619 O O . THR A 1 88 ? -5.482 -10.860 9.823 1.00 46.97 88 THR A O 1
ATOM 622 N N . GLY A 1 89 ? -3.745 -12.264 9.971 1.00 49.56 89 GLY A N 1
ATOM 623 C CA . GLY A 1 89 ? -2.801 -11.369 9.301 1.00 49.56 89 GLY A CA 1
ATOM 624 C C . GLY A 1 89 ? -2.936 -11.476 7.775 1.00 49.56 89 GLY A C 1
ATOM 625 O O . GLY A 1 89 ? -2.992 -12.598 7.263 1.00 49.56 89 GLY A O 1
ATOM 626 N N . PRO A 1 90 ? -2.991 -10.361 7.020 1.00 57.28 90 PRO A N 1
ATOM 627 C CA . PRO A 1 90 ? -2.997 -10.418 5.567 1.00 57.28 90 PRO A CA 1
ATOM 628 C C . PRO A 1 90 ? -1.755 -11.157 5.059 1.00 57.28 90 PRO A C 1
ATOM 630 O O . PRO A 1 90 ? -0.625 -10.925 5.489 1.00 57.28 90 PRO A O 1
ATOM 633 N N . ILE A 1 91 ? -1.995 -12.092 4.144 1.00 49.91 91 ILE A N 1
ATOM 634 C CA . ILE A 1 91 ? -0.993 -12.985 3.573 1.00 49.91 91 ILE A CA 1
ATOM 635 C C . ILE A 1 91 ? 0.005 -12.160 2.750 1.00 49.91 91 ILE A C 1
ATOM 637 O O . ILE A 1 91 ? -0.259 -11.826 1.597 1.00 49.91 91 ILE A O 1
ATOM 641 N N . GLY A 1 92 ? 1.155 -11.852 3.354 1.00 48.38 92 GLY A N 1
ATOM 642 C CA . GLY A 1 92 ? 2.258 -11.108 2.738 1.00 48.38 92 GLY A CA 1
ATOM 643 C C . GLY A 1 92 ? 3.650 -11.687 3.013 1.00 48.38 92 GLY A C 1
ATOM 644 O O . GLY A 1 92 ? 4.650 -11.016 2.786 1.00 48.38 92 GLY A O 1
ATOM 645 N N . THR A 1 93 ? 3.762 -12.925 3.498 1.00 54.22 93 THR A N 1
ATOM 646 C CA . THR A 1 93 ? 5.053 -13.513 3.890 1.00 54.22 93 THR A CA 1
ATOM 647 C C . THR A 1 93 ? 5.393 -14.773 3.095 1.00 54.22 93 THR A C 1
ATOM 649 O O . THR A 1 93 ? 5.393 -15.875 3.628 1.00 54.22 93 THR A O 1
ATOM 652 N N . ASP A 1 94 ? 5.761 -14.622 1.817 1.00 63.53 94 ASP A N 1
ATOM 653 C CA . ASP A 1 94 ? 6.499 -15.691 1.106 1.00 63.53 94 ASP A CA 1
ATOM 654 C C . ASP A 1 94 ? 8.004 -15.399 0.958 1.00 63.53 94 ASP A C 1
ATOM 656 O O . ASP A 1 94 ? 8.813 -16.304 0.811 1.00 63.53 94 ASP A O 1
ATOM 660 N N . TYR A 1 95 ? 8.466 -14.159 1.112 1.00 47.03 95 TYR A N 1
ATOM 661 C CA . TYR A 1 95 ? 9.906 -13.898 1.200 1.00 47.03 95 TYR A CA 1
ATOM 662 C C . TYR A 1 95 ? 10.153 -12.767 2.185 1.00 47.03 95 TYR A C 1
ATOM 664 O O . TYR A 1 95 ? 9.580 -11.699 2.030 1.00 47.03 95 TYR A O 1
ATOM 672 N N . GLY A 1 96 ? 11.007 -13.005 3.188 1.00 45.09 96 GLY A N 1
ATOM 673 C CA . GLY A 1 96 ? 11.376 -12.074 4.266 1.00 45.09 96 GLY A CA 1
ATOM 674 C C . GLY A 1 96 ? 12.107 -10.801 3.817 1.00 45.09 96 GLY A C 1
ATOM 675 O O . GLY A 1 96 ? 13.203 -10.504 4.291 1.00 45.09 96 GLY A O 1
ATOM 676 N N . VAL A 1 97 ? 11.510 -10.051 2.901 1.00 44.94 97 VAL A N 1
ATOM 677 C CA . VAL A 1 97 ? 11.726 -8.624 2.714 1.00 44.94 97 VAL A CA 1
ATOM 678 C C . VAL A 1 97 ? 10.773 -7.950 3.690 1.00 44.94 97 VAL A C 1
ATOM 680 O O . VAL A 1 97 ? 9.570 -8.166 3.617 1.00 44.94 97 VAL A O 1
ATOM 683 N N . ALA A 1 98 ? 11.315 -7.185 4.641 1.00 55.47 98 ALA A N 1
ATOM 684 C CA . ALA A 1 98 ? 10.484 -6.276 5.420 1.00 55.47 98 ALA A CA 1
ATOM 685 C C . ALA A 1 98 ? 9.706 -5.412 4.428 1.00 55.47 98 ALA A C 1
ATOM 687 O O . ALA A 1 98 ? 10.327 -4.890 3.496 1.00 55.47 98 ALA A O 1
ATOM 688 N N . ASP A 1 99 ? 8.392 -5.302 4.600 1.00 60.00 99 ASP A N 1
ATOM 689 C CA . ASP A 1 99 ? 7.593 -4.423 3.763 1.00 60.00 99 ASP A CA 1
ATOM 690 C C . ASP A 1 99 ? 7.997 -2.972 4.043 1.00 60.00 99 ASP A C 1
ATOM 692 O O . ASP A 1 99 ? 7.585 -2.320 5.005 1.00 60.00 99 ASP A O 1
ATOM 696 N N . THR A 1 100 ? 8.981 -2.520 3.272 1.00 62.72 100 THR A N 1
ATOM 697 C CA . THR A 1 100 ? 9.443 -1.138 3.259 1.00 62.72 100 THR A CA 1
ATOM 698 C C . THR A 1 100 ? 8.640 -0.307 2.263 1.00 62.72 100 THR A C 1
ATOM 700 O O . THR A 1 100 ? 9.005 0.845 2.030 1.00 62.72 100 THR A O 1
ATOM 703 N N . GLY A 1 101 ? 7.657 -0.904 1.583 1.00 80.75 101 GLY A N 1
ATOM 704 C CA . GLY A 1 101 ? 6.724 -0.180 0.739 1.00 80.75 101 GLY A CA 1
ATOM 705 C C . GLY A 1 101 ? 5.677 0.484 1.618 1.00 80.75 101 GLY A C 1
ATOM 706 O O . GLY A 1 101 ? 5.172 -0.147 2.523 1.00 80.75 101 GLY A O 1
ATOM 707 N N . ASP A 1 102 ? 5.433 1.761 1.368 1.00 86.81 102 ASP A N 1
ATOM 708 C CA . ASP A 1 102 ? 4.250 2.490 1.827 1.00 86.81 102 ASP A CA 1
ATOM 709 C C . ASP A 1 102 ? 3.226 2.326 0.693 1.00 86.81 102 ASP A C 1
ATOM 711 O O . ASP A 1 102 ? 3.412 2.903 -0.395 1.00 86.81 102 ASP A O 1
ATOM 715 N N . GLN A 1 103 ? 2.286 1.391 0.852 1.00 88.88 103 GLN A N 1
ATOM 716 C CA . GLN A 1 103 ? 1.394 0.978 -0.238 1.00 88.88 103 GLN A CA 1
ATOM 717 C C . GLN A 1 103 ? 0.262 1.982 -0.476 1.00 88.88 103 GLN A C 1
ATOM 719 O O . GLN A 1 103 ? -0.120 2.207 -1.636 1.00 88.88 103 GLN A O 1
ATOM 724 N N . ASP A 1 104 ? -0.223 2.635 0.573 1.00 90.88 104 ASP A N 1
ATOM 725 C CA . ASP A 1 104 ? -1.324 3.594 0.504 1.00 90.88 104 ASP A CA 1
ATOM 726 C C . ASP A 1 104 ? -0.892 5.066 0.358 1.00 90.88 104 ASP A C 1
ATOM 728 O O . ASP A 1 104 ? -1.697 5.912 -0.065 1.00 90.88 104 ASP A O 1
ATOM 732 N N . GLY A 1 105 ? 0.387 5.358 0.589 1.00 89.12 105 GLY A N 1
ATOM 733 C CA . GLY A 1 105 ? 1.029 6.648 0.392 1.00 89.12 105 GLY A CA 1
ATOM 734 C C . GLY A 1 105 ? 0.894 7.637 1.550 1.00 89.12 105 GLY A C 1
ATOM 735 O O . GLY A 1 105 ? 1.003 8.845 1.287 1.00 89.12 105 GLY A O 1
ATOM 736 N N . ASP A 1 106 ? 0.627 7.204 2.780 1.00 87.94 106 ASP A N 1
ATOM 737 C CA . ASP A 1 106 ? 0.503 8.092 3.943 1.00 87.94 106 ASP A CA 1
ATOM 738 C C . ASP A 1 106 ? 1.828 8.435 4.650 1.00 87.94 106 ASP A C 1
ATOM 740 O O . ASP A 1 106 ? 1.895 9.368 5.464 1.00 87.94 106 ASP A O 1
ATOM 744 N N . GLY A 1 107 ? 2.916 7.776 4.250 1.00 90.56 107 GLY A N 1
ATOM 745 C CA . GLY A 1 107 ? 4.260 7.964 4.783 1.00 90.56 107 GLY A CA 1
ATOM 746 C C . GLY A 1 107 ? 4.651 6.988 5.893 1.00 90.56 107 GLY A C 1
ATOM 747 O O . GLY A 1 107 ? 5.779 7.089 6.397 1.00 90.56 107 GLY A O 1
ATOM 748 N N . TYR A 1 108 ? 3.775 6.058 6.255 1.00 90.69 108 TYR A N 1
ATOM 749 C CA . TYR A 1 108 ? 4.037 4.917 7.112 1.00 90.69 108 TYR A CA 1
ATOM 750 C C . TYR A 1 108 ? 4.031 3.637 6.273 1.00 90.69 108 TYR A C 1
ATOM 752 O O . TYR A 1 108 ? 3.726 3.623 5.095 1.00 90.69 108 TYR A O 1
ATOM 760 N N . SER A 1 109 ? 4.587 2.582 6.844 1.00 90.94 109 SER A N 1
ATOM 761 C CA . SER A 1 109 ? 4.509 1.247 6.265 1.00 90.94 109 SER A CA 1
ATOM 762 C C . SER A 1 109 ? 4.368 0.272 7.411 1.00 90.94 109 SER A C 1
ATOM 764 O O . SER A 1 109 ? 4.646 0.639 8.565 1.00 90.94 109 SER A O 1
ATOM 766 N N . VAL A 1 110 ? 4.059 -0.991 7.123 1.00 89.00 110 VAL A N 1
ATOM 767 C CA . VAL A 1 110 ? 4.008 -2.031 8.166 1.00 89.00 110 VAL A CA 1
ATOM 768 C C . VAL A 1 110 ? 5.304 -2.050 8.992 1.00 89.00 110 VAL A C 1
ATOM 770 O O . VAL A 1 110 ? 5.291 -2.143 10.220 1.00 89.00 110 VAL A O 1
ATOM 773 N N . ALA A 1 111 ? 6.461 -1.866 8.343 1.00 86.06 111 ALA A N 1
ATOM 774 C CA . ALA A 1 111 ? 7.755 -1.790 9.027 1.00 86.06 111 ALA A CA 1
ATOM 775 C C . ALA A 1 111 ? 7.935 -0.541 9.919 1.00 86.06 111 ALA A C 1
ATOM 777 O O . ALA A 1 111 ? 8.758 -0.564 10.838 1.00 86.06 111 ALA A O 1
ATOM 778 N N . ASN A 1 112 ? 7.193 0.537 9.658 1.00 86.62 112 ASN A N 1
ATOM 779 C CA . ASN A 1 112 ? 7.210 1.788 10.421 1.00 86.62 112 ASN A CA 1
ATOM 780 C C . ASN A 1 112 ? 6.069 1.896 11.449 1.00 86.62 112 ASN A C 1
ATOM 782 O O . ASN A 1 112 ? 5.947 2.937 12.097 1.00 86.62 112 ASN A O 1
ATOM 786 N N . GLY A 1 113 ? 5.292 0.827 11.645 1.00 89.38 113 GLY A N 1
ATOM 787 C CA . GLY A 1 113 ? 4.237 0.748 12.655 1.00 89.38 113 GLY A CA 1
ATOM 788 C C . GLY A 1 113 ? 2.822 0.951 12.123 1.00 89.38 113 GLY A C 1
ATOM 789 O O . GLY A 1 113 ? 1.921 1.102 12.939 1.00 89.38 113 GLY A O 1
ATOM 790 N N . ASP A 1 114 ? 2.632 0.959 10.805 1.00 93.38 114 ASP A N 1
ATOM 791 C CA . ASP A 1 114 ? 1.298 0.939 10.214 1.00 93.38 114 ASP A CA 1
ATOM 792 C C . ASP A 1 114 ? 0.608 -0.414 10.440 1.00 93.38 114 ASP A C 1
ATOM 794 O O . ASP A 1 114 ? 1.214 -1.478 10.270 1.00 93.38 114 ASP A O 1
ATOM 798 N N . CYS A 1 115 ? -0.644 -0.356 10.877 1.00 94.31 115 CYS A N 1
ATOM 799 C CA . CYS A 1 115 ? -1.494 -1.504 11.124 1.00 94.31 115 CYS A CA 1
ATOM 800 C C . CYS A 1 115 ? -2.376 -1.870 9.916 1.00 94.31 115 CYS A C 1
ATOM 802 O O . CYS A 1 115 ? -2.863 -3.003 9.883 1.00 94.31 115 CYS A O 1
ATOM 804 N N . ASP A 1 116 ? -2.533 -0.985 8.922 1.00 92.19 116 ASP A N 1
ATOM 805 C CA . ASP A 1 116 ? -3.276 -1.232 7.679 1.00 92.19 116 ASP A CA 1
ATOM 806 C C . ASP A 1 116 ? -2.660 -0.472 6.484 1.00 92.19 116 ASP A C 1
ATOM 808 O O . ASP A 1 116 ? -3.204 0.525 6.027 1.00 92.19 116 ASP A O 1
ATOM 812 N N . ASP A 1 117 ? -1.570 -1.018 5.927 1.00 90.56 117 ASP A N 1
ATOM 813 C CA . ASP A 1 117 ? -0.787 -0.448 4.802 1.00 90.56 117 ASP A CA 1
ATOM 814 C C . ASP A 1 117 ? -1.572 -0.336 3.472 1.00 90.56 117 ASP A C 1
ATOM 816 O O . ASP A 1 117 ? -1.063 0.157 2.468 1.00 90.56 117 ASP A O 1
ATOM 820 N N . ASP A 1 118 ? -2.829 -0.790 3.432 1.00 93.25 118 ASP A N 1
ATOM 821 C CA . ASP A 1 118 ? -3.742 -0.611 2.297 1.00 93.25 118 ASP A CA 1
ATOM 822 C C . ASP A 1 118 ? -4.654 0.633 2.454 1.00 93.25 118 ASP A C 1
ATOM 824 O O . ASP A 1 118 ? -5.466 0.927 1.558 1.00 93.25 118 ASP A O 1
ATOM 828 N N . ASN A 1 119 ? -4.561 1.378 3.563 1.00 90.44 119 ASN A N 1
ATOM 829 C CA . ASN A 1 119 ? -5.508 2.424 3.933 1.00 90.44 119 ASN A CA 1
ATOM 830 C C . ASN A 1 119 ? -4.881 3.648 4.628 1.00 90.44 119 ASN A C 1
ATOM 832 O O . ASN A 1 119 ? -4.900 3.759 5.847 1.00 90.44 119 ASN A O 1
ATOM 836 N N . ASN A 1 120 ? -4.596 4.686 3.832 1.00 94.56 120 ASN A N 1
ATOM 837 C CA . ASN A 1 120 ? -3.963 5.950 4.261 1.00 94.56 120 ASN A CA 1
ATOM 838 C C . ASN A 1 120 ? -4.702 6.782 5.333 1.00 94.56 120 ASN A C 1
ATOM 840 O O . ASN A 1 120 ? -4.297 7.905 5.658 1.00 94.56 120 ASN A O 1
ATOM 844 N N . ALA A 1 121 ? -5.863 6.323 5.802 1.00 94.62 121 ALA A N 1
ATOM 845 C CA . ALA A 1 121 ? -6.565 6.905 6.938 1.00 94.62 121 ALA A CA 1
ATOM 846 C C . ALA A 1 121 ? -6.202 6.235 8.275 1.00 94.62 121 ALA A C 1
ATOM 848 O O . ALA A 1 121 ? -6.568 6.783 9.319 1.00 94.62 121 ALA A O 1
ATOM 849 N N . ILE A 1 122 ? -5.527 5.085 8.239 1.00 94.88 122 ILE A N 1
ATOM 850 C CA . ILE A 1 122 ? -5.118 4.277 9.382 1.00 94.88 122 ILE A CA 1
ATOM 851 C C . ILE A 1 122 ? -3.595 4.311 9.438 1.00 94.88 122 ILE A C 1
ATOM 853 O O . ILE A 1 122 ? -2.942 3.782 8.563 1.00 94.88 122 ILE A O 1
ATOM 857 N N . TYR A 1 123 ? -3.042 4.978 10.448 1.00 94.75 123 TYR A N 1
ATOM 858 C CA . TYR A 1 123 ? -1.595 5.107 10.625 1.00 94.75 123 TYR A CA 1
ATOM 859 C C . TYR A 1 123 ? -1.237 5.547 12.040 1.00 94.75 123 TYR A C 1
ATOM 861 O O . TYR A 1 123 ? -2.063 6.149 12.735 1.00 94.75 123 TYR A O 1
ATOM 869 N N . PRO A 1 124 ? 0.025 5.370 12.477 1.00 95.50 124 PRO A N 1
ATOM 870 C CA . PRO A 1 124 ? 0.493 5.840 13.773 1.00 95.50 124 PRO A CA 1
ATOM 871 C C . PRO A 1 124 ? 0.154 7.309 14.059 1.00 95.50 124 PRO A C 1
ATOM 873 O O . PRO A 1 124 ? 0.734 8.242 13.496 1.00 95.50 124 PRO A O 1
ATOM 876 N N . GLY A 1 125 ? -0.755 7.526 15.010 1.00 92.94 125 GLY A N 1
ATOM 877 C CA . GLY A 1 125 ? -1.198 8.861 15.416 1.00 92.94 125 GLY A CA 1
ATOM 878 C C . GLY A 1 125 ? -2.271 9.498 14.525 1.00 92.94 125 GLY A C 1
ATOM 879 O O . GLY A 1 125 ? -2.486 10.713 14.633 1.00 92.94 125 GLY A O 1
ATOM 880 N N . ALA A 1 126 ? -2.953 8.723 13.674 1.00 94.69 126 ALA A N 1
ATOM 881 C CA . ALA A 1 126 ? -4.164 9.175 12.996 1.00 94.69 126 ALA A CA 1
ATOM 882 C C . ALA A 1 126 ? -5.267 9.571 13.998 1.00 94.69 126 ALA A C 1
ATOM 884 O O . ALA A 1 126 ? -5.180 9.364 15.212 1.00 94.69 126 ALA A O 1
ATOM 885 N N . ARG A 1 127 ? -6.319 10.223 13.494 1.00 93.75 127 ARG A N 1
ATOM 886 C CA . ARG A 1 127 ? -7.440 10.651 14.338 1.00 93.75 127 ARG A CA 1
ATOM 887 C C . ARG A 1 127 ? -8.404 9.490 14.566 1.00 93.75 127 ARG A C 1
ATOM 889 O O . ARG A 1 127 ? -9.172 9.170 13.668 1.00 93.75 127 ARG A O 1
ATOM 896 N N . GLU A 1 128 ? -8.461 9.030 15.807 1.00 93.94 128 GLU A N 1
ATOM 897 C CA . GLU A 1 128 ? -9.462 8.077 16.292 1.00 93.94 128 GLU A CA 1
ATOM 898 C C . GLU A 1 128 ? -10.904 8.592 16.192 1.00 93.94 128 GLU A C 1
ATOM 900 O O . GLU A 1 128 ? -11.201 9.773 16.457 1.00 93.94 128 GLU A O 1
ATOM 905 N N . ILE A 1 129 ? -11.810 7.677 15.848 1.00 91.44 129 ILE A N 1
ATOM 906 C CA . ILE A 1 129 ? -13.253 7.827 16.015 1.00 91.44 129 ILE A CA 1
ATOM 907 C C . ILE A 1 129 ? -13.665 6.878 17.146 1.00 91.44 129 ILE A C 1
ATOM 909 O O . ILE A 1 129 ? -13.719 5.679 16.922 1.00 91.44 129 ILE A O 1
ATOM 913 N N . PRO A 1 130 ? -14.011 7.404 18.332 1.00 90.88 130 PRO A N 1
ATOM 914 C CA . PRO A 1 130 ? -14.354 6.553 19.464 1.00 90.88 130 PRO A CA 1
ATOM 915 C C . PRO A 1 130 ? -15.547 5.638 19.181 1.00 90.88 130 PRO A C 1
ATOM 917 O O . PRO A 1 130 ? -16.561 6.103 18.639 1.00 90.88 130 PRO A O 1
ATOM 920 N N . ASP A 1 131 ? -15.448 4.388 19.635 1.00 90.25 131 ASP A N 1
ATOM 921 C CA . ASP A 1 131 ? -16.500 3.364 19.606 1.00 90.25 131 ASP A CA 1
ATOM 922 C C . ASP A 1 131 ? -16.953 2.946 18.187 1.00 90.25 131 ASP A C 1
ATOM 924 O O . ASP A 1 131 ? -18.090 2.482 18.007 1.00 90.25 131 ASP A O 1
ATOM 928 N N . ASP A 1 132 ? -16.116 3.113 17.157 1.00 93.19 132 ASP A N 1
ATOM 929 C CA . ASP A 1 132 ? -16.406 2.607 15.807 1.00 93.19 132 ASP A CA 1
ATOM 930 C C . ASP A 1 132 ? -15.824 1.207 15.533 1.00 93.19 132 ASP A C 1
ATOM 932 O O . ASP A 1 132 ? -16.210 0.559 14.553 1.00 93.19 132 ASP A O 1
ATOM 936 N N . GLY A 1 133 ? -14.999 0.696 16.452 1.00 91.75 133 GLY A N 1
ATOM 937 C CA . GLY A 1 133 ? -14.359 -0.612 16.386 1.00 91.75 133 GLY A CA 1
ATOM 938 C C . GLY A 1 133 ? -13.109 -0.663 15.507 1.00 91.75 133 GLY A C 1
ATOM 939 O O . GLY A 1 133 ? -12.657 -1.771 15.208 1.00 91.75 133 GLY A O 1
ATOM 940 N N . ILE A 1 134 ? -12.574 0.482 15.078 1.00 91.88 134 ILE A N 1
ATOM 941 C CA . ILE A 1 134 ? -11.393 0.596 14.220 1.00 91.88 134 ILE A CA 1
ATOM 942 C C . ILE A 1 134 ? -10.288 1.331 14.986 1.00 91.88 134 ILE A C 1
ATOM 944 O O . ILE A 1 134 ? -10.416 2.510 15.287 1.00 91.88 134 ILE A O 1
ATOM 948 N N . ASP A 1 135 ? -9.167 0.649 15.226 1.00 94.50 135 ASP A N 1
ATOM 949 C CA . ASP A 1 135 ? -7.922 1.290 15.671 1.00 94.50 135 ASP A CA 1
ATOM 950 C C . ASP A 1 135 ? -7.294 2.019 14.472 1.00 94.50 135 ASP A C 1
ATOM 952 O O . ASP A 1 135 ? -6.545 1.441 13.688 1.00 94.50 135 ASP A O 1
ATOM 956 N N . SER A 1 136 ? -7.678 3.277 14.273 1.00 95.44 136 SER A N 1
ATOM 957 C CA . SER A 1 136 ? -7.181 4.133 13.196 1.00 95.44 136 SER A CA 1
ATOM 958 C C . SER A 1 136 ? -5.788 4.678 13.499 1.00 95.44 136 SER A C 1
ATOM 960 O O . SER A 1 136 ? -5.054 5.022 12.579 1.00 95.44 136 SER A O 1
ATOM 962 N N . ASN A 1 137 ? -5.416 4.820 14.772 1.00 95.62 137 ASN A N 1
ATOM 963 C CA . ASN A 1 137 ? -4.151 5.433 15.174 1.00 95.62 137 ASN A CA 1
ATOM 964 C C . ASN A 1 137 ? -3.019 4.427 15.463 1.00 95.62 137 ASN A C 1
ATOM 966 O O . ASN A 1 137 ? -1.919 4.864 15.830 1.00 95.62 137 ASN A O 1
ATOM 970 N N . CYS A 1 138 ? -3.290 3.130 15.288 1.00 94.62 138 CYS A N 1
ATOM 971 C CA . CYS A 1 138 ? -2.404 1.992 15.516 1.00 94.62 138 CYS A CA 1
ATOM 972 C C . CYS A 1 138 ? -1.773 1.983 16.921 1.00 94.62 138 CYS A C 1
ATOM 974 O O . CYS A 1 138 ? -0.591 1.651 17.079 1.00 94.62 138 CYS A O 1
ATOM 976 N N . ASP A 1 139 ? -2.522 2.389 17.954 1.00 93.81 139 ASP A N 1
ATOM 977 C CA . ASP A 1 139 ? -2.032 2.450 19.339 1.00 93.81 139 ASP A CA 1
ATOM 978 C C . ASP A 1 139 ? -2.315 1.187 20.174 1.00 93.81 139 ASP A C 1
ATOM 980 O O . ASP A 1 139 ? -1.845 1.076 21.316 1.00 93.81 139 ASP A O 1
ATOM 984 N N . GLY A 1 140 ? -2.962 0.185 19.570 1.00 89.56 140 GLY A N 1
ATOM 985 C CA . GLY A 1 140 ? -3.224 -1.123 20.166 1.00 89.56 140 GLY A CA 1
ATOM 986 C C . GLY A 1 140 ? -4.687 -1.358 20.545 1.00 89.56 140 GLY A C 1
ATOM 987 O O . GLY A 1 140 ? -4.971 -2.363 21.208 1.00 89.56 140 GLY A O 1
ATOM 988 N N . GLY A 1 141 ? -5.602 -0.475 20.144 1.00 89.94 141 GLY A N 1
ATOM 989 C CA . GLY A 1 141 ? -7.044 -0.691 20.203 1.00 89.94 141 GLY A CA 1
ATOM 990 C C . GLY A 1 141 ? -7.871 0.577 19.980 1.00 89.94 141 GLY A C 1
ATOM 991 O O . GLY A 1 141 ? -7.387 1.688 20.127 1.00 89.94 141 GLY A O 1
ATOM 992 N N . ASP A 1 142 ? -9.160 0.393 19.693 1.00 89.75 142 ASP A N 1
ATOM 993 C CA . ASP A 1 142 ? -10.130 1.495 19.625 1.00 89.75 142 ASP A CA 1
ATOM 994 C C . ASP A 1 142 ? -10.262 2.180 21.000 1.00 89.75 142 ASP A C 1
ATOM 996 O O . ASP A 1 142 ? -10.526 1.535 22.029 1.00 89.75 142 ASP A O 1
ATOM 1000 N N . ASN A 1 143 ? -10.052 3.497 21.019 1.00 81.94 143 ASN A N 1
ATOM 1001 C CA . ASN A 1 143 ? -10.156 4.312 22.222 1.00 81.94 143 ASN A CA 1
ATOM 1002 C C . ASN A 1 143 ? -11.616 4.725 22.479 1.00 81.94 143 ASN A C 1
ATOM 1004 O O . ASN A 1 143 ? -12.148 5.615 21.818 1.00 81.94 143 ASN A O 1
ATOM 1008 N N . THR A 1 144 ? -12.222 4.146 23.522 1.00 73.00 144 THR A N 1
ATOM 1009 C CA . THR A 1 144 ? -13.574 4.483 24.029 1.00 73.00 144 THR A CA 1
ATOM 1010 C C . THR A 1 144 ? -13.687 5.891 24.620 1.00 73.00 144 THR A C 1
ATOM 1012 O O . THR A 1 144 ? -12.805 6.236 25.449 1.00 73.00 144 THR A O 1
#

pLDDT: mean 70.01, std 19.78, range [41.34, 95.62]

Sequence (144 aa):
MPQLIACSSCGQHVLEASCACVHCGVKLRDCGLRYTLAATAAAALMGLSVPGCEIVAPQPKYGVPDTADTADTADTDVQTDDTNADDTGPIGTDYGVADTGDQDGDGYSVANGDCDDDNNAIYPGAREIPDDGIDSNCDGGDNT

Foldseek 3Di:
DFDWDADPPQRDIDTPPDQADPVPRHGPDPPPDPVPDPPPVPPVVVPDDDPDDPCPPPPPPPDPPPPVPPDDDPPPDDPDPPPPPPPPDPPDDPDPDDCPDQQCPLPADVNRQFPCSVDNQAEQQHDADAPPFDNRNSPPTHDD

Radius of gyration: 24.79 Å; chains: 1; bounding box: 46×56×68 Å

Secondary structure (DSSP, 8-state):
---EEE-TTT--EEETT-SB-TTT--B-S--S-SS-SSSHHHHTTTT---SS-----PPP-S----TTTT---S----------S---S-S--SS-------SSSSS--GGGT-S-TT-TTSSTT----TTSS--SS-SSS---